Protein AF-A0A931YAT8-F1 (afdb_monomer)

Foldseek 3Di:
DPDALVQWDADDPPDDAIDGPDVVVVVVVCVLVVCVVVLVVDDDPDCVSVVVVVVSVVVVVVVRVVSVVPHDDDPVRVVVVVVVVVVVVVVVLVVLVVVQVVLCVVCVVVVHN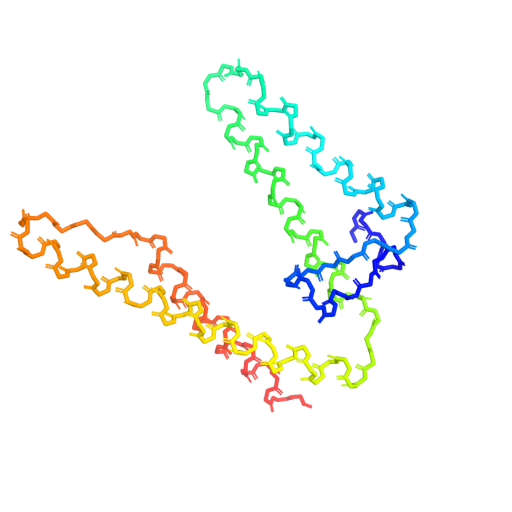DGDVVSVCVNVVVVVVVVVVCVVVVVD

pLDDT: mean 88.7, std 6.11, range [61.84, 96.69]

Solvent-accessible surface area (backbone atoms only — not comparable to full-atom values): 8039 Å² total; per-residue (Å²): 104,94,60,61,33,85,26,43,40,83,42,89,82,86,56,90,64,70,38,61,74,44,70,68,28,49,49,50,51,47,62,60,49,47,58,54,60,50,52,72,72,52,88,51,77,80,65,51,48,59,54,50,51,50,53,51,52,49,54,49,51,54,36,51,50,50,26,60,74,64,40,88,73,53,76,69,54,51,54,52,47,54,54,52,53,51,53,52,49,51,50,52,52,50,51,51,52,51,50,50,52,48,35,53,55,52,11,66,78,69,76,48,85,65,70,68,64,66,59,52,52,51,55,54,47,51,51,48,53,51,52,54,50,52,58,65,56,72,82,107

Structure (mmCIF, N/CA/C/O backbone):
data_AF-A0A931YAT8-F1
#
_entry.id   AF-A0A931YAT8-F1
#
loop_
_at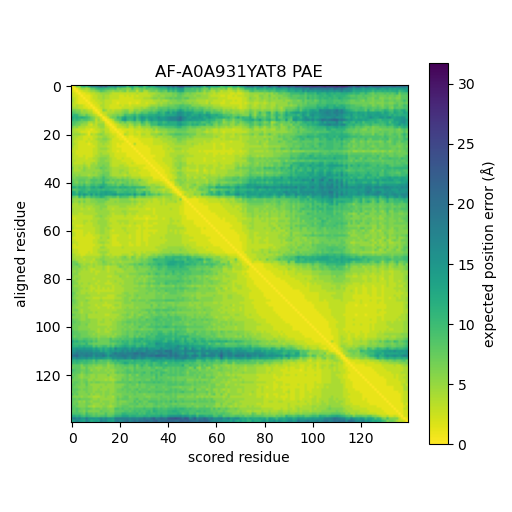om_site.group_PDB
_atom_site.id
_atom_site.type_symbol
_atom_site.label_atom_id
_atom_site.label_alt_id
_atom_site.label_comp_id
_atom_site.label_asym_id
_atom_site.label_entity_id
_atom_site.label_seq_id
_atom_site.pdbx_PDB_ins_code
_atom_site.Cartn_x
_atom_site.Cartn_y
_atom_site.Cartn_z
_atom_site.occupancy
_atom_site.B_iso_or_equiv
_atom_site.auth_seq_id
_atom_site.auth_comp_id
_atom_site.auth_asym_id
_atom_site.auth_atom_id
_atom_site.pdbx_PDB_model_num
ATOM 1 N N . MET A 1 1 ? -1.966 -3.403 -18.188 1.00 61.84 1 MET A N 1
ATOM 2 C CA . MET A 1 1 ? -3.167 -2.586 -17.989 1.00 61.84 1 MET A CA 1
ATOM 3 C C . MET A 1 1 ? -2.825 -1.153 -18.431 1.00 61.84 1 MET A C 1
ATOM 5 O O . MET A 1 1 ? -1.865 -1.038 -19.187 1.00 61.84 1 MET A O 1
ATOM 9 N N . ILE A 1 2 ? -3.639 -0.131 -18.141 1.00 80.62 2 ILE A N 1
ATOM 10 C CA . ILE A 1 2 ? -3.631 1.230 -18.728 1.00 80.62 2 ILE A CA 1
ATOM 11 C C . ILE A 1 2 ? -2.235 1.873 -18.703 1.00 80.62 2 ILE A C 1
ATOM 13 O O . ILE A 1 2 ? -1.829 2.488 -19.691 1.00 80.62 2 ILE A O 1
ATOM 17 N N . GLY A 1 3 ? -1.485 1.724 -17.608 1.00 81.75 3 GLY A N 1
ATOM 18 C CA . GLY A 1 3 ? -0.100 2.183 -17.541 1.00 81.75 3 GLY A CA 1
ATOM 19 C C . GLY A 1 3 ? 0.899 1.193 -18.142 1.00 81.75 3 GLY A C 1
ATOM 20 O O . GLY A 1 3 ? 0.826 -0.019 -17.927 1.00 81.75 3 GLY A O 1
ATOM 21 N N . ASN A 1 4 ? 1.893 1.710 -18.867 1.00 88.50 4 ASN A N 1
ATOM 22 C CA . ASN A 1 4 ? 3.031 0.906 -19.305 1.00 88.50 4 ASN A CA 1
ATOM 23 C C . ASN A 1 4 ? 4.090 0.838 -18.183 1.00 88.50 4 ASN A C 1
ATOM 25 O O . ASN A 1 4 ? 4.543 1.893 -17.733 1.00 88.50 4 ASN A O 1
ATOM 29 N N . PRO A 1 5 ? 4.561 -0.359 -17.776 1.00 89.62 5 PRO A N 1
ATOM 30 C CA . PRO A 1 5 ? 5.608 -0.507 -16.762 1.00 89.62 5 PRO A CA 1
ATOM 31 C C . PRO A 1 5 ? 6.898 0.253 -17.066 1.00 89.62 5 PRO A C 1
ATOM 33 O O . PRO A 1 5 ? 7.592 0.671 -16.147 1.00 89.62 5 PRO A O 1
ATOM 36 N N . VAL A 1 6 ? 7.209 0.473 -18.347 1.00 89.88 6 VAL A N 1
ATOM 37 C CA . VAL A 1 6 ? 8.405 1.214 -18.776 1.00 89.88 6 VAL A CA 1
ATOM 38 C C . VAL A 1 6 ? 8.342 2.688 -18.375 1.00 89.88 6 VAL A C 1
ATOM 40 O O . VAL A 1 6 ? 9.386 3.322 -18.283 1.00 89.88 6 VAL A O 1
ATOM 43 N N . TRP A 1 7 ? 7.154 3.239 -18.107 1.00 91.38 7 TRP A N 1
ATOM 44 C CA . TRP A 1 7 ? 6.995 4.634 -17.683 1.00 91.38 7 TRP A CA 1
ATOM 45 C C . TRP A 1 7 ? 7.357 4.883 -16.218 1.00 91.38 7 TRP A C 1
ATOM 47 O O . TRP A 1 7 ? 7.340 6.031 -15.762 1.00 91.38 7 TRP A O 1
ATOM 57 N N . PHE A 1 8 ? 7.668 3.822 -15.477 1.00 91.81 8 PHE A N 1
ATOM 58 C CA . PHE A 1 8 ? 7.873 3.873 -14.043 1.00 91.81 8 PHE A CA 1
ATOM 59 C C . PHE A 1 8 ? 9.164 3.169 -13.643 1.00 91.81 8 PHE A C 1
ATOM 61 O O . PHE A 1 8 ? 9.630 2.236 -14.295 1.00 91.81 8 PHE A O 1
ATOM 68 N N . SER A 1 9 ? 9.742 3.633 -12.543 1.00 87.38 9 SER A N 1
ATOM 69 C CA . SER A 1 9 ? 10.858 2.995 -11.862 1.00 87.38 9 SER A CA 1
ATOM 70 C C . SER A 1 9 ? 10.532 2.774 -10.382 1.00 87.38 9 SER A C 1
ATOM 72 O O . SER A 1 9 ? 9.715 3.512 -9.810 1.00 87.38 9 SER A O 1
ATOM 74 N N . PRO A 1 10 ? 11.162 1.780 -9.730 1.00 83.44 10 PRO A N 1
ATOM 75 C CA . PRO A 1 10 ? 10.986 1.561 -8.303 1.00 83.44 10 PRO A CA 1
ATOM 76 C C . PRO A 1 10 ? 11.461 2.776 -7.505 1.00 83.44 10 PRO A C 1
ATOM 78 O O . PRO A 1 10 ? 12.490 3.391 -7.807 1.00 83.44 10 PRO A O 1
ATOM 81 N N . ARG A 1 11 ? 10.720 3.133 -6.457 1.00 82.44 11 ARG A N 1
ATOM 82 C CA . ARG A 1 11 ? 11.094 4.226 -5.561 1.00 82.44 11 ARG A CA 1
ATOM 83 C C . ARG A 1 11 ? 12.084 3.716 -4.509 1.00 82.44 11 ARG A C 1
ATOM 85 O O . ARG A 1 11 ? 11.735 2.892 -3.679 1.00 82.44 11 ARG A O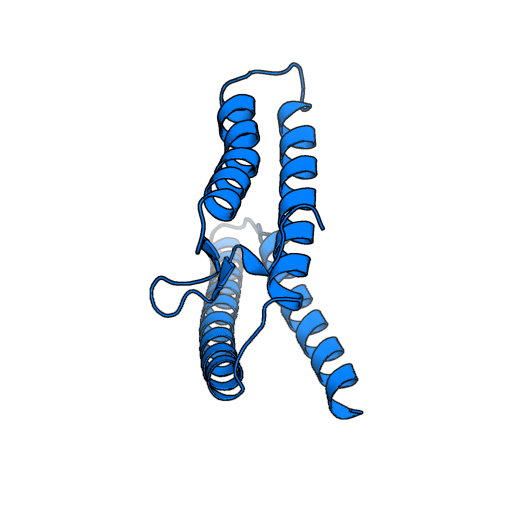 1
ATOM 92 N N . LYS A 1 12 ? 13.328 4.214 -4.535 1.00 70.50 12 LYS A N 1
ATOM 93 C CA . LYS A 1 12 ? 14.410 3.683 -3.677 1.00 70.50 12 LYS A CA 1
ATOM 94 C C . LYS A 1 12 ? 14.401 4.199 -2.233 1.00 70.50 12 LYS A C 1
ATOM 96 O O . LYS A 1 12 ? 14.740 3.446 -1.330 1.00 70.50 12 LYS A O 1
ATOM 101 N N . TYR A 1 13 ? 14.046 5.469 -2.008 1.00 70.81 13 TYR A N 1
ATOM 102 C CA . TYR A 1 13 ? 14.257 6.118 -0.698 1.00 70.81 13 TYR A CA 1
ATOM 103 C C . TYR A 1 13 ? 13.074 6.936 -0.166 1.00 70.81 13 TYR A C 1
ATOM 105 O O . TYR A 1 13 ? 13.052 7.272 1.011 1.00 70.81 13 TYR A O 1
ATOM 113 N N . SER A 1 14 ? 12.084 7.271 -0.995 1.00 73.19 14 SER A N 1
ATOM 114 C CA . SER A 1 14 ? 10.980 8.170 -0.615 1.00 73.19 14 SER A CA 1
ATOM 115 C C . SER A 1 14 ? 9.682 7.435 -0.257 1.00 73.19 14 SER A C 1
ATOM 117 O O . SER A 1 14 ? 8.589 7.962 -0.479 1.00 73.19 14 SER A O 1
ATOM 119 N N . GLY A 1 15 ? 9.804 6.217 0.280 1.00 70.38 15 GLY A N 1
ATOM 120 C CA . GLY A 1 15 ? 8.682 5.388 0.725 1.00 70.38 15 GLY A CA 1
ATOM 121 C C . GLY A 1 15 ? 8.140 4.438 -0.345 1.00 70.38 15 GLY A C 1
ATOM 122 O O . GLY A 1 15 ? 8.852 4.066 -1.275 1.00 70.38 15 GLY A O 1
ATOM 123 N N . TRP A 1 16 ? 6.879 4.037 -0.179 1.00 70.19 16 TRP A N 1
ATOM 124 C CA . TRP A 1 16 ? 6.220 3.020 -0.999 1.00 70.19 16 TRP A CA 1
ATOM 125 C C . TRP A 1 16 ? 5.864 3.540 -2.396 1.00 70.19 16 TRP A C 1
ATOM 127 O O . TRP A 1 16 ? 5.474 4.697 -2.574 1.00 70.19 16 TRP A O 1
ATOM 137 N N . GLY A 1 17 ? 5.951 2.649 -3.382 1.00 80.31 17 GLY A N 1
ATOM 138 C CA . GLY A 1 17 ? 5.402 2.844 -4.718 1.00 80.31 17 GLY A CA 1
ATOM 139 C C . GLY A 1 17 ? 6.432 3.068 -5.819 1.00 80.31 17 GLY A C 1
ATOM 140 O O . GLY A 1 17 ? 7.559 2.576 -5.775 1.00 80.31 17 GLY A O 1
ATOM 141 N N . MET A 1 18 ? 6.007 3.777 -6.861 1.00 86.25 18 MET A N 1
ATOM 142 C CA . MET A 1 18 ? 6.764 3.948 -8.097 1.00 86.25 18 MET A CA 1
ATOM 143 C C . MET A 1 18 ? 6.959 5.422 -8.439 1.00 86.25 18 MET A C 1
ATOM 145 O O . MET A 1 18 ? 6.170 6.284 -8.050 1.00 86.25 18 MET A O 1
ATOM 149 N N . THR A 1 19 ? 8.034 5.715 -9.160 1.00 88.12 19 THR A N 1
ATOM 150 C CA . THR A 1 19 ? 8.360 7.062 -9.630 1.00 88.12 19 THR A CA 1
ATOM 151 C C . THR A 1 19 ? 8.259 7.091 -11.152 1.00 88.12 19 THR A C 1
ATOM 153 O O . THR A 1 19 ? 8.854 6.232 -11.802 1.00 88.12 19 THR A O 1
ATOM 156 N N . PRO A 1 20 ? 7.528 8.044 -11.754 1.00 91.25 20 PRO A N 1
ATOM 157 C CA . PRO A 1 20 ? 7.552 8.220 -13.199 1.00 91.25 20 PRO A CA 1
ATOM 158 C C . PRO A 1 20 ? 8.960 8.554 -13.681 1.00 91.25 20 PRO A C 1
ATOM 160 O O . PRO A 1 20 ? 9.612 9.443 -13.134 1.00 91.25 20 PRO A O 1
ATOM 163 N N . ASN A 1 21 ? 9.413 7.879 -14.730 1.00 90.62 21 ASN A N 1
ATOM 164 C CA . ASN A 1 21 ? 10.710 8.149 -15.354 1.00 90.62 21 ASN A CA 1
ATOM 165 C C . ASN A 1 21 ? 10.594 8.992 -16.640 1.00 90.62 21 ASN A C 1
ATOM 167 O O . ASN A 1 21 ? 11.604 9.445 -17.171 1.00 90.62 21 ASN A O 1
ATOM 171 N N . CYS A 1 22 ? 9.375 9.215 -17.135 1.00 93.25 22 CYS A N 1
ATOM 172 C CA . CYS A 1 22 ? 9.085 9.930 -18.375 1.00 93.25 22 CYS A CA 1
ATOM 173 C C . CYS A 1 22 ? 7.795 10.758 -18.256 1.00 93.25 22 CYS A C 1
ATOM 175 O O . CYS A 1 22 ? 7.018 10.610 -17.309 1.00 93.25 22 CYS A O 1
ATOM 177 N N . TRP A 1 23 ? 7.546 11.633 -19.235 1.00 93.75 23 TRP A N 1
ATOM 178 C CA . TRP A 1 23 ? 6.355 12.489 -19.257 1.00 93.75 23 TRP A CA 1
ATOM 179 C C . TRP A 1 23 ? 5.053 11.684 -19.365 1.00 93.75 23 TRP A C 1
ATOM 181 O O . TRP A 1 23 ? 4.050 12.086 -18.782 1.00 93.75 23 TRP A O 1
ATOM 191 N N . GLN A 1 24 ? 5.066 10.525 -20.037 1.00 93.56 24 GLN A N 1
ATOM 192 C CA . GLN A 1 24 ? 3.900 9.641 -20.127 1.00 93.56 24 GLN A CA 1
ATOM 193 C C . GLN A 1 24 ? 3.495 9.104 -18.751 1.00 93.56 24 GLN A C 1
ATOM 195 O O . GLN A 1 24 ? 2.309 9.055 -18.436 1.00 93.56 24 GLN A O 1
ATOM 200 N N . GLY A 1 25 ? 4.468 8.763 -17.900 1.00 91.25 25 GLY A N 1
ATOM 201 C CA . GLY A 1 25 ? 4.199 8.342 -16.525 1.00 91.25 25 GLY A CA 1
ATOM 202 C C . GLY A 1 25 ? 3.599 9.468 -15.679 1.00 91.25 25 GLY A C 1
ATOM 203 O O . GLY A 1 25 ? 2.679 9.233 -14.900 1.00 91.25 25 GLY A O 1
ATOM 204 N N . TRP A 1 26 ? 4.053 10.710 -15.874 1.00 92.31 26 TRP A N 1
ATOM 205 C CA . TRP A 1 26 ? 3.455 11.878 -15.218 1.00 92.31 26 TRP A CA 1
ATOM 206 C C . TRP A 1 26 ? 2.038 12.170 -15.711 1.00 92.31 26 TRP A C 1
ATOM 208 O O . TRP A 1 26 ? 1.162 12.448 -14.894 1.00 92.31 26 TRP A O 1
ATOM 218 N N . LEU A 1 27 ? 1.783 12.050 -17.016 1.00 93.69 27 LEU A N 1
ATOM 219 C CA . LEU A 1 27 ? 0.429 12.156 -17.559 1.00 93.69 27 LEU A CA 1
ATOM 220 C C . LEU A 1 27 ? -0.490 11.058 -17.043 1.00 93.69 27 LEU A C 1
ATOM 222 O O . LEU A 1 27 ? -1.646 11.339 -16.753 1.00 93.69 27 LEU A O 1
ATOM 226 N N . TYR A 1 28 ? 0.009 9.833 -16.891 1.00 92.50 28 TYR A N 1
ATOM 227 C CA . TYR A 1 28 ? -0.748 8.746 -16.280 1.00 92.50 28 TYR A CA 1
ATOM 228 C C . TYR A 1 28 ? -1.134 9.078 -14.831 1.00 92.50 28 TYR A C 1
ATOM 230 O O . TYR A 1 28 ? -2.303 8.958 -14.468 1.00 92.50 28 TYR A O 1
ATOM 238 N N . ILE A 1 29 ? -0.191 9.572 -14.016 1.00 90.25 29 ILE A N 1
ATOM 239 C CA . ILE A 1 29 ? -0.498 10.016 -12.646 1.00 90.25 29 ILE A CA 1
ATOM 240 C C . ILE A 1 29 ? -1.538 11.136 -12.658 1.00 90.25 29 ILE A C 1
ATOM 242 O O . ILE A 1 29 ? -2.500 11.078 -11.893 1.00 90.25 29 ILE A O 1
ATOM 246 N N . ALA A 1 30 ? -1.374 12.133 -13.531 1.00 91.50 30 ALA A N 1
ATOM 247 C CA . ALA A 1 30 ? -2.345 13.209 -13.672 1.00 91.50 30 ALA A CA 1
ATOM 248 C C . ALA A 1 30 ? -3.724 12.651 -14.048 1.00 91.50 30 ALA A C 1
ATOM 250 O O . ALA A 1 30 ? -4.705 12.984 -13.397 1.00 91.50 30 ALA A O 1
ATOM 251 N N . PHE A 1 31 ? -3.802 11.740 -15.017 1.00 90.81 31 PHE A N 1
ATOM 252 C CA . PHE A 1 31 ? -5.047 11.111 -15.455 1.00 90.81 31 PHE A CA 1
ATOM 253 C C . PHE A 1 31 ? -5.762 10.343 -14.336 1.00 90.81 31 PHE A C 1
ATOM 255 O O . PHE A 1 31 ? -6.986 10.352 -14.281 1.00 90.81 31 PHE A O 1
ATOM 262 N N . ILE A 1 32 ? -5.030 9.718 -13.416 1.00 89.25 32 ILE A N 1
ATOM 263 C CA . ILE A 1 32 ? -5.626 9.042 -12.254 1.00 89.25 32 ILE A CA 1
ATOM 264 C C . ILE A 1 32 ? -6.079 10.027 -11.186 1.00 89.25 32 ILE A C 1
ATOM 266 O O . ILE A 1 32 ? -7.160 9.865 -10.616 1.00 89.25 32 ILE A O 1
ATOM 270 N N . ALA A 1 33 ? -5.250 11.029 -10.895 1.00 88.88 33 ALA A N 1
ATOM 271 C CA . ALA A 1 33 ? -5.507 11.997 -9.839 1.00 88.88 33 ALA A CA 1
ATOM 272 C C . ALA A 1 33 ? -6.650 12.956 -10.199 1.00 88.88 33 ALA A C 1
ATOM 274 O O . ALA A 1 33 ? -7.390 13.400 -9.323 1.00 88.88 33 ALA A O 1
ATOM 275 N N . LEU A 1 34 ? -6.812 13.268 -11.484 1.00 89.56 34 LEU A N 1
ATOM 276 C CA . LEU A 1 34 ? -7.723 14.300 -11.964 1.00 89.56 34 LEU A CA 1
ATOM 277 C C . LEU A 1 34 ? -9.201 13.938 -11.711 1.00 89.56 34 LEU A C 1
ATOM 279 O O . LEU A 1 34 ? -9.895 14.770 -11.129 1.00 89.56 34 LEU A O 1
ATOM 283 N N . PRO A 1 35 ? -9.698 12.717 -11.991 1.00 86.69 35 PRO A N 1
ATOM 284 C CA . PRO A 1 35 ? -11.047 12.311 -11.597 1.00 86.69 35 PRO A CA 1
ATOM 285 C C . PRO A 1 35 ? -11.271 12.344 -10.087 1.00 86.69 35 PRO A C 1
ATOM 287 O O . PRO A 1 35 ? -12.351 12.724 -9.657 1.00 86.69 35 PRO A O 1
ATOM 290 N N . ILE A 1 36 ? -10.266 12.009 -9.273 1.00 86.31 36 ILE A N 1
ATOM 291 C CA . ILE A 1 36 ? -10.379 12.080 -7.807 1.00 86.31 36 ILE A CA 1
ATOM 292 C C . ILE A 1 36 ? -10.533 13.540 -7.364 1.00 86.31 36 ILE A C 1
ATOM 294 O O . ILE A 1 36 ? -11.432 13.863 -6.588 1.00 86.31 36 ILE A O 1
ATOM 298 N N . ALA A 1 37 ? -9.695 14.432 -7.897 1.00 86.50 37 ALA A N 1
ATOM 299 C CA . ALA A 1 37 ? -9.743 15.858 -7.598 1.00 86.50 37 ALA A CA 1
ATOM 300 C C . ALA A 1 37 ? -11.051 16.506 -8.073 1.00 86.50 37 ALA A C 1
ATOM 302 O O . ALA A 1 37 ? -11.625 17.307 -7.345 1.00 86.50 37 ALA A O 1
ATOM 303 N N . ILE A 1 38 ? -11.542 16.140 -9.261 1.00 86.44 38 ILE A N 1
ATOM 304 C CA . ILE A 1 38 ? -12.805 16.639 -9.812 1.00 86.44 38 ILE A CA 1
ATOM 305 C C . ILE A 1 38 ? -13.986 16.097 -9.011 1.00 86.44 38 ILE A C 1
ATOM 307 O O . ILE A 1 38 ? -14.751 16.881 -8.460 1.00 86.44 38 ILE A O 1
ATOM 311 N N . LEU A 1 39 ? -14.137 14.774 -8.902 1.00 82.81 39 LEU A N 1
ATOM 312 C CA . LEU A 1 39 ? -15.285 14.154 -8.231 1.00 82.81 39 LEU A CA 1
ATOM 313 C C . LEU A 1 39 ? -15.367 14.538 -6.750 1.00 82.81 39 LEU A C 1
ATOM 315 O O . LEU A 1 39 ? -16.462 14.561 -6.200 1.00 82.81 39 LEU A O 1
ATOM 319 N N . GLY A 1 40 ? -14.240 14.883 -6.118 1.00 78.56 40 GLY A N 1
ATOM 320 C CA . GLY A 1 40 ? -14.213 15.416 -4.755 1.00 78.56 40 GLY A CA 1
ATOM 321 C C . GLY A 1 40 ? -14.858 16.795 -4.591 1.00 78.56 40 GLY A C 1
ATOM 322 O O . GLY A 1 40 ? -15.264 17.132 -3.485 1.00 78.56 40 GLY A O 1
ATOM 323 N N . GLN A 1 41 ? -14.978 17.582 -5.663 1.00 83.81 41 GLN A N 1
ATOM 324 C CA . GLN A 1 41 ? -15.577 18.923 -5.632 1.00 83.81 41 GLN A CA 1
ATOM 325 C C . GLN A 1 41 ? -17.058 18.928 -6.038 1.00 83.81 41 GLN A C 1
ATOM 327 O O . GLN A 1 41 ? -17.766 19.895 -5.764 1.00 83.81 41 GLN A O 1
ATOM 332 N N . PHE A 1 42 ? -17.545 17.867 -6.690 1.00 82.12 42 PHE A N 1
ATOM 333 C CA . PHE A 1 42 ? -18.933 17.778 -7.143 1.00 82.12 42 PHE A CA 1
ATOM 334 C C . PHE A 1 42 ? -19.817 17.060 -6.120 1.00 82.12 42 PHE A C 1
ATO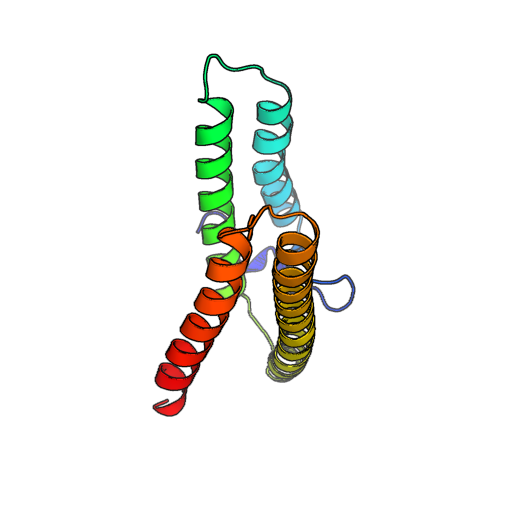M 336 O O . PHE A 1 42 ? -19.602 15.898 -5.776 1.00 82.12 42 PHE A O 1
ATOM 343 N N . THR A 1 43 ? -20.888 17.727 -5.694 1.00 79.50 43 THR A N 1
ATOM 344 C CA . THR A 1 43 ? -21.957 17.123 -4.895 1.00 79.50 43 THR A CA 1
ATOM 345 C C . THR A 1 43 ? -22.955 16.419 -5.812 1.00 79.50 43 THR A C 1
ATOM 347 O O . THR A 1 43 ? -23.962 16.977 -6.245 1.00 79.50 43 THR A O 1
ATOM 350 N N . LEU A 1 44 ? -22.655 15.166 -6.147 1.00 83.19 44 LEU A N 1
ATOM 351 C CA . LEU A 1 44 ? -23.589 14.313 -6.881 1.00 83.19 44 LEU A CA 1
ATOM 352 C C . LEU A 1 44 ? -24.774 13.910 -5.983 1.00 83.19 44 LEU A C 1
ATOM 354 O O . LEU A 1 44 ? -24.592 13.732 -4.778 1.00 83.19 44 LEU A O 1
ATOM 358 N N . PRO A 1 45 ? -25.987 13.747 -6.540 1.00 86.69 45 PRO A N 1
ATOM 359 C CA . PRO A 1 45 ? -27.150 13.328 -5.766 1.00 86.69 45 PRO A CA 1
ATOM 360 C C . PRO A 1 45 ? -26.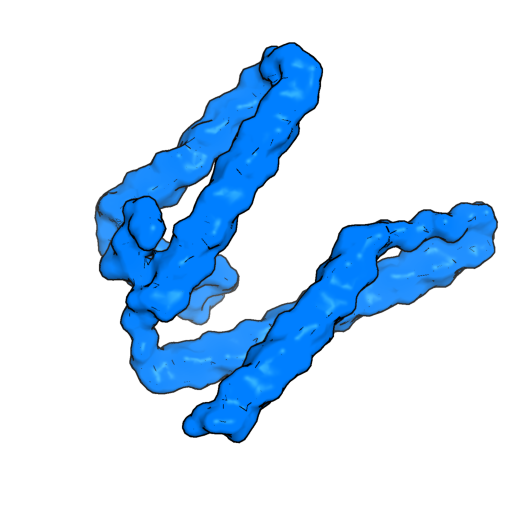966 11.913 -5.195 1.00 86.69 45 PRO A C 1
ATOM 362 O O . PRO A 1 45 ? -26.520 11.001 -5.889 1.00 86.69 45 PRO A O 1
ATOM 365 N N . GLY A 1 46 ? -27.351 11.716 -3.932 1.00 85.56 46 GLY A N 1
ATOM 366 C CA . GLY A 1 46 ? -27.260 10.424 -3.243 1.00 85.56 46 GLY A CA 1
ATOM 367 C C . GLY A 1 46 ? -25.820 9.958 -2.991 1.00 85.56 46 GLY A C 1
ATOM 368 O O . GLY A 1 46 ? -24.922 10.763 -2.771 1.00 85.56 46 GLY A O 1
ATOM 369 N N . ASN A 1 47 ? -25.602 8.640 -3.038 1.00 88.06 47 ASN A N 1
ATOM 370 C CA . ASN A 1 47 ? -24.301 8.009 -2.759 1.00 88.06 47 ASN A CA 1
ATOM 371 C C . ASN A 1 47 ? -23.466 7.750 -4.029 1.00 88.06 47 ASN A C 1
ATOM 373 O O . ASN A 1 47 ? -22.505 6.978 -4.007 1.00 88.06 47 ASN A O 1
ATOM 377 N N . TRP A 1 48 ? -23.832 8.367 -5.159 1.00 88.44 48 TRP A N 1
ATOM 378 C CA . TRP A 1 48 ? -23.167 8.138 -6.445 1.00 88.44 48 TRP A CA 1
ATOM 379 C C . TRP A 1 48 ? -21.701 8.573 -6.448 1.00 88.44 48 TRP A C 1
ATOM 381 O O . TRP A 1 48 ? -20.874 7.888 -7.045 1.00 88.44 48 TRP A O 1
ATOM 391 N N . SER A 1 49 ? -21.358 9.657 -5.746 1.00 85.50 49 SER A N 1
ATOM 392 C CA . SER A 1 49 ? -19.964 10.088 -5.576 1.00 85.50 49 SER A CA 1
ATOM 393 C C . SER A 1 49 ? -19.120 8.994 -4.919 1.00 85.50 49 SER A C 1
ATOM 395 O O . SER A 1 49 ? -18.055 8.649 -5.427 1.00 85.50 49 SER A O 1
ATOM 397 N N . THR A 1 50 ? -19.634 8.377 -3.853 1.00 86.69 50 THR A N 1
ATOM 398 C CA . THR A 1 50 ? -18.975 7.275 -3.148 1.00 86.69 50 THR A CA 1
ATOM 399 C C . THR A 1 50 ? -18.783 6.061 -4.051 1.00 86.69 50 THR A C 1
ATOM 401 O O . THR A 1 50 ? -17.678 5.525 -4.118 1.00 86.69 50 THR A O 1
ATOM 404 N N . TYR A 1 51 ? -19.819 5.638 -4.782 1.00 90.25 51 TYR A N 1
ATOM 405 C CA . TYR A 1 51 ? -19.716 4.479 -5.674 1.00 90.25 51 TYR A CA 1
ATOM 406 C C . TYR A 1 51 ? -18.732 4.711 -6.825 1.00 90.25 51 TYR A C 1
ATOM 408 O O . TYR A 1 51 ? -17.927 3.829 -7.123 1.00 90.25 51 TYR A O 1
ATOM 416 N N . LEU A 1 52 ? -18.739 5.902 -7.432 1.00 90.12 52 LEU A N 1
ATOM 417 C CA . LEU A 1 52 ? -17.806 6.254 -8.505 1.00 90.12 52 LEU A CA 1
ATOM 418 C C . LEU A 1 52 ? -16.362 6.330 -8.004 1.00 90.12 52 LEU A C 1
ATOM 420 O O . LEU A 1 52 ? -15.469 5.782 -8.647 1.00 90.12 52 LEU A O 1
ATOM 424 N N . MET A 1 53 ? -16.124 6.945 -6.841 1.00 88.19 53 MET A N 1
ATOM 425 C CA . MET A 1 53 ? -14.789 6.992 -6.239 1.00 88.19 53 MET A CA 1
ATOM 426 C C . MET A 1 53 ? -14.277 5.601 -5.883 1.00 88.19 53 MET A C 1
ATOM 428 O O . MET A 1 53 ? -13.111 5.297 -6.133 1.00 88.19 53 MET A O 1
ATOM 432 N N . PHE A 1 54 ? -15.137 4.745 -5.330 1.00 88.75 54 PHE A N 1
ATOM 433 C CA . PHE A 1 54 ? -14.771 3.377 -4.992 1.00 88.75 54 PHE A CA 1
ATOM 434 C C . PHE A 1 54 ? -14.423 2.564 -6.244 1.00 88.75 54 PHE A C 1
ATOM 436 O O . PHE A 1 54 ? -13.377 1.913 -6.286 1.00 88.75 54 PHE A O 1
ATOM 443 N N . ALA A 1 55 ? -15.246 2.649 -7.293 1.00 91.44 55 ALA A N 1
ATOM 444 C CA . ALA A 1 55 ? -14.991 1.967 -8.558 1.00 91.44 55 ALA A CA 1
ATOM 445 C C . ALA A 1 55 ? -13.693 2.462 -9.219 1.00 91.44 55 ALA A C 1
ATOM 447 O O . ALA A 1 55 ? -12.855 1.653 -9.615 1.00 91.44 55 ALA A O 1
ATOM 448 N N . TRP A 1 56 ? -13.483 3.781 -9.272 1.00 91.38 56 TRP A N 1
ATOM 449 C CA . TRP A 1 56 ? -12.282 4.382 -9.857 1.00 91.38 56 TRP A CA 1
ATOM 450 C C . TRP A 1 56 ? -11.009 4.014 -9.090 1.00 91.38 56 TRP A C 1
ATOM 452 O O . TRP A 1 56 ? -10.019 3.593 -9.687 1.00 91.38 56 TRP A O 1
ATOM 462 N N . SER A 1 57 ? -11.053 4.100 -7.759 1.00 89.75 57 SER A N 1
ATOM 463 C CA . SER A 1 57 ? -9.930 3.707 -6.900 1.00 89.75 57 SER A CA 1
ATOM 464 C C . SER A 1 57 ? -9.608 2.223 -7.059 1.00 89.75 57 SER A C 1
ATOM 466 O O . SER A 1 57 ? -8.440 1.855 -7.112 1.00 89.75 57 SER A O 1
ATOM 468 N N . SER A 1 58 ? -10.629 1.372 -7.198 1.00 91.12 58 SER A N 1
ATOM 469 C CA . SER A 1 58 ? -10.436 -0.064 -7.430 1.00 91.12 58 SER A CA 1
ATOM 470 C C . SER A 1 58 ? -9.728 -0.332 -8.759 1.00 91.12 58 SER A C 1
ATOM 472 O O . SER A 1 58 ? -8.771 -1.101 -8.789 1.00 91.12 58 SER A O 1
ATOM 474 N N . ILE A 1 59 ? -10.140 0.340 -9.843 1.00 91.62 59 ILE A N 1
ATOM 475 C CA . ILE A 1 59 ? -9.465 0.246 -11.151 1.00 91.62 59 ILE A CA 1
ATOM 476 C C . ILE A 1 59 ? -7.998 0.654 -11.015 1.00 91.62 59 ILE A C 1
ATOM 478 O O . ILE A 1 59 ? -7.118 -0.074 -11.472 1.00 91.62 59 ILE A O 1
ATOM 482 N N . PHE A 1 60 ? -7.731 1.775 -10.341 1.00 90.00 60 PHE A N 1
ATOM 483 C CA . PHE A 1 60 ? -6.370 2.248 -10.115 1.00 90.00 60 PHE A CA 1
ATOM 484 C C . PHE A 1 60 ? -5.524 1.245 -9.324 1.00 90.00 60 PHE A C 1
ATOM 486 O O . PHE A 1 60 ? -4.390 0.984 -9.710 1.00 90.00 60 PHE A O 1
ATOM 493 N N . VAL A 1 61 ? -6.059 0.655 -8.252 1.00 90.31 61 VAL A N 1
ATOM 494 C CA . VAL A 1 61 ? -5.334 -0.343 -7.450 1.00 90.31 61 VAL A CA 1
ATOM 495 C C . VAL A 1 61 ? -4.960 -1.560 -8.294 1.00 90.31 61 VAL A C 1
ATOM 497 O O . VAL A 1 61 ? -3.819 -2.013 -8.229 1.00 90.31 61 VAL A O 1
ATOM 500 N N . ILE A 1 62 ? -5.879 -2.073 -9.118 1.00 92.88 62 ILE A N 1
ATOM 501 C CA . ILE A 1 62 ? -5.590 -3.230 -9.976 1.00 92.88 62 ILE A CA 1
ATOM 502 C C . ILE A 1 62 ? -4.530 -2.857 -11.030 1.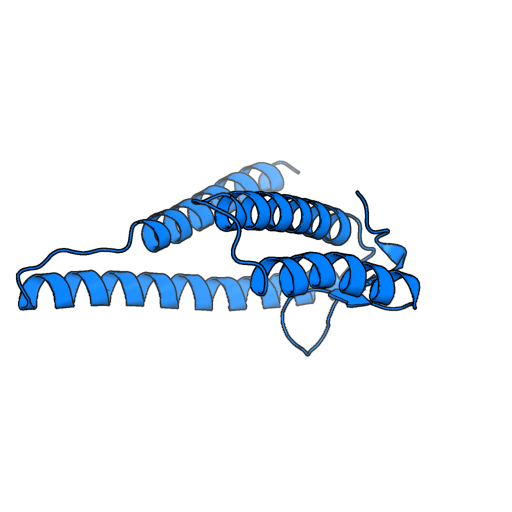00 92.88 62 ILE A C 1
ATOM 504 O O . ILE A 1 62 ? -3.580 -3.614 -11.226 1.00 92.88 62 ILE A O 1
ATOM 508 N N . ASP A 1 63 ? -4.636 -1.678 -11.655 1.00 91.75 63 ASP A N 1
ATOM 509 C CA . ASP A 1 63 ? -3.648 -1.194 -12.632 1.00 91.75 63 ASP A CA 1
ATOM 510 C C . ASP A 1 63 ? -2.264 -1.017 -12.001 1.00 91.75 63 ASP A C 1
ATOM 512 O O . ASP A 1 63 ? -1.255 -1.464 -12.544 1.00 91.75 63 ASP A O 1
ATOM 516 N N . PHE A 1 64 ? -2.225 -0.426 -10.807 1.00 89.69 64 PHE A N 1
ATOM 517 C CA . PHE A 1 64 ? -1.015 -0.235 -10.022 1.00 89.69 64 PHE A CA 1
ATOM 518 C C . PHE A 1 64 ? -0.330 -1.572 -9.722 1.00 89.69 64 PHE A C 1
ATOM 520 O O . PHE A 1 64 ? 0.876 -1.696 -9.937 1.00 89.69 64 PHE A O 1
ATOM 527 N N . ILE A 1 65 ? -1.088 -2.586 -9.287 1.00 90.19 65 ILE A N 1
ATOM 528 C CA . ILE A 1 65 ? -0.567 -3.939 -9.040 1.00 90.19 65 ILE A CA 1
ATOM 529 C C . ILE A 1 65 ? -0.002 -4.549 -10.332 1.00 90.19 65 ILE A C 1
ATOM 531 O O . ILE A 1 65 ? 1.100 -5.101 -10.313 1.00 90.19 65 ILE A O 1
ATOM 535 N N . ASP A 1 66 ? -0.701 -4.422 -11.464 1.00 91.94 66 ASP A N 1
ATOM 536 C CA . ASP A 1 66 ? -0.237 -4.952 -12.753 1.00 91.94 66 ASP A CA 1
ATOM 537 C C . ASP A 1 66 ? 1.061 -4.289 -13.221 1.00 91.94 66 ASP A C 1
ATOM 539 O O . ASP A 1 66 ? 2.015 -4.988 -13.572 1.00 91.94 66 ASP A O 1
ATOM 543 N N . ILE A 1 67 ? 1.133 -2.957 -13.162 1.00 91.12 67 ILE A N 1
ATOM 544 C CA . ILE A 1 67 ? 2.341 -2.190 -13.486 1.00 91.12 67 ILE A CA 1
ATOM 545 C C . ILE A 1 67 ? 3.505 -2.651 -12.616 1.00 91.12 67 ILE A C 1
ATOM 547 O O . ILE A 1 67 ? 4.583 -2.961 -13.128 1.00 91.12 67 ILE A O 1
ATOM 551 N N . PHE A 1 68 ? 3.282 -2.717 -11.303 1.00 87.06 68 PHE A N 1
ATOM 552 C CA . PHE A 1 68 ? 4.316 -3.067 -10.344 1.00 87.06 68 PHE A CA 1
ATOM 553 C C . PHE A 1 68 ? 4.824 -4.493 -10.581 1.00 87.06 68 PHE A C 1
ATOM 555 O O . PHE A 1 68 ? 6.035 -4.715 -10.612 1.00 87.06 68 PHE A O 1
ATOM 562 N N . SER A 1 69 ? 3.924 -5.445 -10.843 1.00 86.50 69 SER A N 1
ATOM 563 C CA . SER A 1 69 ? 4.269 -6.850 -11.106 1.00 86.50 69 SER A CA 1
ATOM 564 C C . SER A 1 69 ? 5.097 -7.063 -12.380 1.00 86.50 69 SER A C 1
ATOM 566 O O . SER A 1 69 ? 5.873 -8.012 -12.457 1.00 86.50 69 SER A O 1
ATOM 568 N N . LYS A 1 70 ? 4.960 -6.176 -13.373 1.00 90.38 70 LYS A N 1
ATOM 569 C CA . LYS A 1 70 ? 5.631 -6.266 -14.683 1.00 90.38 70 LYS A CA 1
ATOM 570 C C . LYS A 1 70 ? 6.855 -5.363 -14.809 1.00 90.38 70 LYS A C 1
ATOM 572 O O . LYS A 1 70 ? 7.507 -5.345 -15.855 1.00 90.38 70 LYS A O 1
ATOM 577 N N . MET A 1 71 ? 7.161 -4.584 -13.777 1.00 88.81 71 MET A N 1
ATOM 578 C CA . MET A 1 71 ? 8.310 -3.691 -13.773 1.00 88.81 71 MET A CA 1
ATOM 579 C C . MET A 1 71 ? 9.608 -4.499 -13.719 1.00 88.81 71 MET A C 1
ATOM 581 O O . MET A 1 71 ? 9.734 -5.427 -12.921 1.00 88.81 71 MET A O 1
ATOM 585 N N . LYS A 1 72 ? 10.586 -4.138 -14.558 1.00 85.50 72 LYS A N 1
ATOM 586 C CA . LYS A 1 72 ? 11.911 -4.767 -14.526 1.00 85.50 72 LYS A CA 1
ATOM 587 C C . LYS A 1 72 ? 12.635 -4.385 -13.239 1.00 85.50 72 LYS A C 1
ATOM 589 O O . LYS A 1 72 ? 12.657 -3.211 -12.873 1.00 85.50 72 LYS A O 1
ATOM 594 N N . ARG A 1 73 ? 13.232 -5.377 -12.582 1.00 83.12 73 ARG A N 1
ATOM 595 C CA . ARG A 1 73 ? 14.009 -5.213 -11.351 1.00 83.12 73 ARG A CA 1
ATOM 596 C C . ARG A 1 73 ? 15.243 -6.093 -11.430 1.00 83.12 73 ARG A C 1
ATOM 598 O O . ARG A 1 73 ? 15.161 -7.215 -11.928 1.00 83.12 73 ARG A 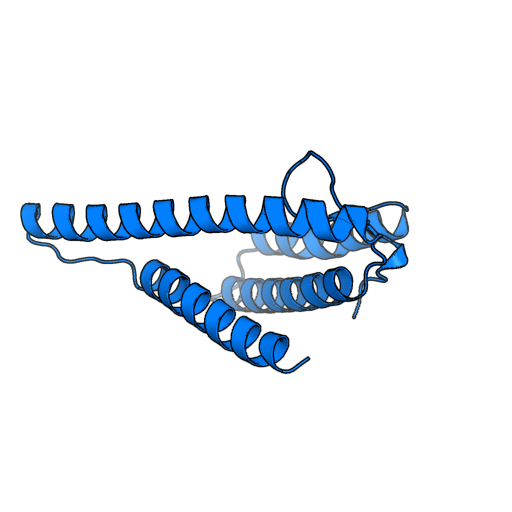O 1
ATOM 605 N N . ASP A 1 74 ? 16.350 -5.583 -10.916 1.00 86.94 74 ASP A N 1
ATOM 606 C CA . ASP A 1 74 ? 17.573 -6.362 -10.759 1.00 86.94 74 ASP A CA 1
ATOM 607 C C . ASP A 1 74 ? 17.482 -7.249 -9.509 1.00 86.94 74 ASP A C 1
ATOM 609 O O . ASP A 1 74 ? 16.761 -6.929 -8.562 1.00 86.94 74 ASP A O 1
ATOM 613 N N . GLU A 1 75 ? 18.263 -8.331 -9.454 1.00 86.50 75 GLU A N 1
ATOM 614 C CA . GLU A 1 75 ? 18.285 -9.257 -8.305 1.00 86.50 75 GLU A CA 1
ATOM 615 C C . GLU A 1 75 ? 18.572 -8.541 -6.978 1.00 86.50 75 GLU A C 1
ATOM 617 O O . GLU A 1 75 ? 17.950 -8.814 -5.949 1.00 86.50 75 GLU A O 1
ATOM 622 N N . ARG A 1 76 ? 19.483 -7.561 -7.012 1.00 86.00 76 ARG A N 1
ATOM 623 C CA . ARG A 1 76 ? 19.808 -6.727 -5.852 1.00 86.00 76 ARG A CA 1
ATOM 624 C C . ARG A 1 76 ? 18.622 -5.869 -5.415 1.00 86.00 76 ARG A C 1
ATOM 626 O O . ARG A 1 76 ? 18.392 -5.735 -4.214 1.00 86.00 76 ARG A O 1
ATOM 633 N N . ASP A 1 77 ? 17.899 -5.283 -6.363 1.00 84.75 77 ASP A N 1
ATOM 634 C CA . ASP A 1 77 ? 16.746 -4.433 -6.065 1.00 84.75 77 ASP A CA 1
ATOM 635 C C . ASP A 1 77 ? 15.602 -5.278 -5.478 1.00 84.75 77 ASP A C 1
ATOM 637 O O . ASP A 1 77 ? 15.017 -4.880 -4.474 1.00 84.75 77 ASP A O 1
ATOM 641 N N . ILE A 1 78 ? 15.380 -6.495 -5.995 1.00 86.19 78 ILE A N 1
ATOM 642 C CA . ILE A 1 78 ? 14.408 -7.458 -5.448 1.00 86.19 78 ILE A CA 1
ATOM 643 C C . ILE A 1 78 ? 14.734 -7.808 -3.989 1.00 86.19 78 ILE A C 1
ATOM 645 O O . ILE A 1 78 ? 13.843 -7.814 -3.140 1.00 86.19 78 ILE A O 1
ATOM 649 N N . ALA A 1 79 ? 16.004 -8.083 -3.674 1.00 88.81 79 ALA A N 1
ATOM 650 C CA . ALA A 1 79 ? 16.411 -8.446 -2.318 1.00 88.81 79 ALA A CA 1
ATOM 651 C C . ALA A 1 79 ? 16.223 -7.294 -1.312 1.00 88.81 79 ALA A C 1
ATOM 653 O O . ALA A 1 79 ? 15.710 -7.512 -0.210 1.00 88.81 79 ALA A O 1
ATOM 654 N N . HIS A 1 80 ? 16.612 -6.067 -1.683 1.00 88.12 80 HIS A N 1
ATOM 655 C CA . HIS A 1 80 ? 16.415 -4.887 -0.829 1.00 88.12 80 HIS A CA 1
ATOM 656 C C . HIS A 1 80 ? 14.936 -4.583 -0.621 1.00 88.12 80 HIS A C 1
ATOM 658 O O . HIS A 1 80 ? 14.521 -4.324 0.508 1.00 88.12 80 HIS A O 1
ATOM 664 N N . GLU A 1 81 ? 14.139 -4.662 -1.685 1.00 86.12 81 GLU A N 1
ATOM 665 C CA . GLU A 1 81 ? 12.697 -4.443 -1.625 1.00 86.12 81 GLU A CA 1
ATOM 666 C C . GLU A 1 81 ? 12.016 -5.493 -0.741 1.00 86.12 81 GLU A C 1
ATOM 668 O O . GLU A 1 81 ? 11.269 -5.132 0.159 1.00 86.12 81 GLU A O 1
ATOM 673 N N . ALA A 1 82 ? 12.351 -6.780 -0.881 1.00 88.00 82 ALA A N 1
ATOM 674 C CA . ALA A 1 82 ? 11.787 -7.835 -0.039 1.00 88.00 82 ALA A CA 1
ATOM 675 C C . ALA A 1 82 ? 12.077 -7.621 1.460 1.00 88.00 82 ALA A C 1
ATOM 677 O O . ALA A 1 82 ? 11.210 -7.859 2.305 1.00 88.00 82 ALA A O 1
ATOM 678 N N . LEU A 1 83 ? 13.280 -7.154 1.814 1.00 89.62 83 LEU A N 1
ATOM 679 C CA . LEU A 1 83 ? 13.626 -6.820 3.200 1.00 89.62 83 LEU A CA 1
ATOM 680 C C . LEU A 1 83 ? 12.888 -5.572 3.697 1.00 89.62 83 LEU A C 1
ATOM 682 O O . LEU A 1 83 ? 12.388 -5.573 4.826 1.00 89.62 83 LEU A O 1
ATOM 686 N N . ALA A 1 84 ? 12.814 -4.527 2.871 1.00 89.50 84 ALA A N 1
ATOM 687 C CA . ALA A 1 84 ? 12.117 -3.290 3.200 1.00 89.50 84 ALA A CA 1
ATOM 688 C C . ALA A 1 84 ? 10.613 -3.531 3.399 1.00 89.50 84 ALA A C 1
ATOM 690 O O . ALA A 1 84 ? 10.069 -3.157 4.438 1.00 89.50 84 ALA A O 1
ATOM 691 N N . GLU A 1 85 ? 9.973 -4.240 2.468 1.00 88.69 85 GLU A N 1
ATOM 692 C CA . GLU A 1 85 ? 8.560 -4.620 2.527 1.00 88.69 85 GLU A CA 1
ATOM 693 C C . GLU A 1 85 ? 8.273 -5.516 3.730 1.00 88.69 85 GLU A C 1
ATOM 695 O O . GLU A 1 85 ? 7.304 -5.298 4.455 1.00 88.69 85 GLU A O 1
ATOM 700 N N . ARG A 1 86 ? 9.156 -6.475 4.041 1.00 90.12 86 ARG A N 1
ATOM 701 C CA . ARG A 1 86 ? 9.023 -7.297 5.251 1.00 90.12 86 ARG A CA 1
ATOM 702 C C . ARG A 1 86 ? 9.008 -6.438 6.514 1.00 90.12 86 ARG A C 1
ATOM 704 O O . ARG A 1 86 ? 8.163 -6.649 7.380 1.00 90.12 86 ARG A O 1
ATOM 711 N N . ASN A 1 87 ? 9.945 -5.501 6.642 1.00 93.31 87 ASN A N 1
ATOM 712 C CA . ASN A 1 87 ? 10.042 -4.644 7.824 1.00 93.31 87 ASN A CA 1
ATOM 713 C C . ASN A 1 87 ? 8.839 -3.696 7.930 1.00 93.31 87 ASN A C 1
ATOM 715 O O . ASN A 1 87 ? 8.276 -3.539 9.014 1.00 93.31 87 ASN A O 1
ATOM 719 N N . ALA A 1 88 ? 8.411 -3.113 6.809 1.00 92.06 88 ALA A N 1
ATOM 720 C CA . ALA A 1 88 ? 7.242 -2.247 6.765 1.00 92.06 88 ALA A CA 1
ATOM 721 C C . ALA A 1 88 ? 5.955 -3.019 7.108 1.00 92.06 88 ALA A C 1
ATOM 723 O O . ALA A 1 88 ? 5.165 -2.557 7.930 1.00 92.06 88 ALA A O 1
ATOM 724 N N . MET A 1 89 ? 5.789 -4.242 6.592 1.00 92.69 89 MET A N 1
ATOM 725 C CA . MET A 1 89 ? 4.670 -5.118 6.949 1.00 92.69 89 MET A CA 1
ATOM 726 C C . MET A 1 89 ? 4.675 -5.515 8.426 1.00 92.69 89 MET A C 1
ATOM 728 O O . MET A 1 89 ? 3.615 -5.525 9.048 1.00 92.69 89 MET A O 1
ATOM 732 N N . TRP A 1 90 ? 5.839 -5.802 9.020 1.00 93.62 90 TRP A N 1
ATOM 733 C CA . TRP A 1 90 ? 5.930 -6.052 10.464 1.00 93.62 90 TRP A CA 1
ATOM 734 C C . TRP A 1 90 ? 5.470 -4.854 11.284 1.00 93.62 90 TRP A C 1
ATOM 736 O O . TRP A 1 90 ? 4.713 -5.031 12.240 1.00 93.62 90 TRP A O 1
ATOM 746 N N . PHE A 1 91 ? 5.892 -3.647 10.903 1.00 96.12 91 PHE A N 1
ATOM 747 C CA . PHE A 1 91 ? 5.451 -2.424 11.562 1.00 96.12 91 PHE A CA 1
ATOM 748 C C . PHE A 1 91 ? 3.930 -2.256 11.451 1.00 96.12 91 PHE A C 1
ATOM 750 O O . PHE A 1 91 ? 3.263 -2.150 12.476 1.00 96.12 91 PHE A O 1
ATOM 757 N N . VAL A 1 92 ? 3.368 -2.342 10.239 1.00 95.12 92 VAL A N 1
ATOM 758 C CA . VAL A 1 92 ? 1.921 -2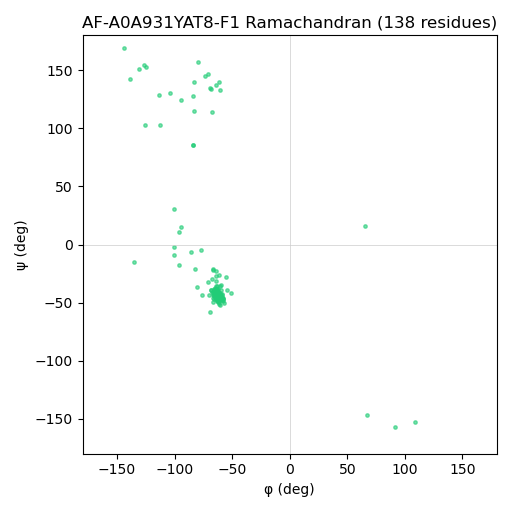.200 9.998 1.00 95.12 92 VAL A CA 1
ATOM 759 C C . VAL A 1 92 ? 1.110 -3.233 10.785 1.00 95.12 92 VAL A C 1
ATOM 761 O O . VAL A 1 92 ? 0.168 -2.860 11.482 1.00 95.12 92 VAL A O 1
ATOM 764 N N . ILE A 1 93 ? 1.483 -4.517 10.736 1.00 94.75 93 ILE A N 1
ATOM 765 C CA . ILE A 1 93 ? 0.788 -5.586 11.476 1.00 94.75 93 ILE A CA 1
ATOM 766 C C . ILE A 1 93 ? 0.839 -5.318 12.982 1.00 94.75 93 ILE A C 1
ATOM 768 O O . ILE A 1 93 ? -0.175 -5.455 13.665 1.00 94.75 93 ILE A O 1
ATOM 772 N N . THR A 1 94 ? 1.995 -4.900 13.499 1.00 95.12 94 THR A N 1
ATOM 773 C CA . THR A 1 94 ? 2.174 -4.592 14.923 1.00 95.12 94 THR A CA 1
ATOM 774 C C . THR A 1 94 ? 1.303 -3.408 15.342 1.00 95.12 94 THR A C 1
ATOM 776 O O . THR A 1 94 ? 0.603 -3.484 16.349 1.00 95.12 94 THR A O 1
ATOM 779 N N . THR A 1 95 ? 1.273 -2.334 14.549 1.00 96.69 95 THR A N 1
ATOM 780 C CA . THR A 1 95 ? 0.419 -1.166 14.799 1.00 96.69 95 THR A CA 1
ATOM 781 C C . THR A 1 95 ? -1.065 -1.529 14.773 1.00 96.69 95 THR A C 1
ATOM 783 O O . THR A 1 95 ? -1.806 -1.116 15.664 1.00 96.69 95 THR A O 1
ATOM 786 N N . LEU A 1 96 ? -1.510 -2.326 13.798 1.00 96.06 96 LEU A N 1
ATOM 787 C CA . LEU A 1 96 ? -2.900 -2.782 13.713 1.00 96.06 96 LEU A CA 1
ATOM 788 C C . LEU A 1 96 ? -3.279 -3.682 14.896 1.00 96.06 96 LEU A C 1
ATOM 790 O O . LEU A 1 96 ? -4.348 -3.507 15.476 1.00 96.06 96 LEU A O 1
ATOM 794 N N . ALA A 1 97 ? -2.392 -4.594 15.300 1.00 94.31 97 ALA A N 1
ATOM 795 C CA . ALA A 1 97 ? -2.602 -5.447 16.465 1.00 94.31 97 ALA A CA 1
ATOM 796 C C . ALA A 1 97 ? -2.690 -4.630 17.765 1.00 94.31 97 ALA A C 1
ATOM 798 O O . ALA A 1 97 ? -3.595 -4.855 18.568 1.00 94.31 97 ALA A O 1
ATOM 799 N N . PHE A 1 98 ? -1.811 -3.638 17.955 1.00 96.62 98 PHE A N 1
ATOM 800 C CA . PHE A 1 98 ? -1.894 -2.727 19.100 1.00 96.62 98 PHE A CA 1
ATOM 801 C C . PHE A 1 98 ? -3.160 -1.870 19.076 1.00 96.62 98 PHE A C 1
ATOM 803 O O . PHE A 1 98 ? -3.776 -1.680 20.121 1.00 96.62 98 PHE A O 1
ATOM 810 N N . SER A 1 99 ? -3.583 -1.390 17.904 1.00 94.50 99 SER A N 1
ATOM 811 C CA . SER A 1 99 ? -4.840 -0.648 17.753 1.00 94.50 99 SER A CA 1
ATOM 812 C C . SER A 1 99 ? -6.044 -1.502 18.154 1.00 94.50 99 SER A C 1
ATOM 814 O O . SER A 1 99 ? -6.890 -1.054 18.927 1.00 94.50 99 SER A O 1
ATOM 816 N N . LEU A 1 100 ? -6.085 -2.759 17.705 1.00 94.31 100 LEU A N 1
ATOM 817 C CA . LEU A 1 100 ? -7.126 -3.713 18.079 1.00 94.31 100 LEU A CA 1
ATOM 818 C C . LEU A 1 100 ? -7.130 -3.988 19.590 1.00 94.31 100 LEU A C 1
ATOM 820 O O . LEU A 1 100 ? -8.184 -3.941 20.222 1.00 94.31 100 LEU A O 1
ATOM 824 N N . ALA A 1 101 ? -5.955 -4.227 20.181 1.00 93.00 101 ALA A N 1
ATOM 825 C CA . ALA A 1 101 ? -5.812 -4.446 21.619 1.00 93.00 101 ALA A CA 1
ATOM 826 C C . ALA A 1 101 ? -6.267 -3.223 22.432 1.00 93.00 101 ALA A C 1
ATOM 828 O O . ALA A 1 101 ? -6.973 -3.368 23.430 1.00 93.00 101 ALA A O 1
ATOM 829 N N . TYR A 1 102 ? -5.914 -2.016 21.981 1.00 93.94 102 TYR A N 1
ATOM 830 C CA . TYR A 1 102 ? -6.348 -0.767 22.599 1.00 93.94 102 TYR A CA 1
ATOM 831 C C . TYR A 1 102 ? -7.866 -0.582 22.512 1.00 93.94 102 TYR A C 1
ATOM 833 O O . TYR A 1 102 ? -8.492 -0.277 23.524 1.00 93.94 102 TYR A O 1
ATOM 841 N N . GLN A 1 103 ? -8.471 -0.801 21.340 1.00 93.44 103 GLN A N 1
ATOM 842 C CA . GLN A 1 103 ? -9.925 -0.702 21.160 1.00 93.44 103 GLN A CA 1
ATOM 843 C C . GLN A 1 103 ? -10.672 -1.695 22.051 1.00 93.44 103 GLN A C 1
ATOM 845 O O . GLN A 1 103 ? -11.641 -1.316 22.707 1.00 93.44 103 GLN A O 1
ATOM 850 N N . ALA A 1 104 ? -10.185 -2.934 22.146 1.00 91.62 104 ALA A N 1
ATOM 851 C CA . ALA A 1 104 ? -10.756 -3.938 23.035 1.00 91.62 104 ALA A CA 1
ATOM 852 C C . ALA A 1 104 ? -10.660 -3.512 24.512 1.00 91.62 104 ALA A C 1
ATOM 854 O O . ALA A 1 104 ? -11.664 -3.522 25.222 1.00 91.62 104 ALA A O 1
ATOM 855 N N . ALA A 1 105 ? -9.482 -3.075 24.973 1.00 92.62 105 ALA A N 1
ATOM 856 C CA . ALA A 1 105 ? -9.280 -2.643 26.356 1.00 92.62 105 ALA A CA 1
ATOM 857 C C . ALA A 1 105 ? -10.110 -1.395 26.710 1.00 92.62 105 ALA A C 1
ATOM 859 O O . ALA A 1 105 ? -10.772 -1.351 27.747 1.00 92.62 105 ALA A O 1
ATOM 860 N N . ALA A 1 106 ? -10.116 -0.389 25.834 1.00 92.31 106 ALA A N 1
ATOM 861 C CA . ALA A 1 106 ? -10.906 0.823 26.013 1.00 92.31 106 ALA A CA 1
ATOM 862 C C . ALA A 1 106 ? -12.414 0.530 25.997 1.00 92.31 106 ALA A C 1
ATOM 864 O O . ALA A 1 106 ? -13.162 1.162 26.745 1.00 92.31 106 ALA A O 1
ATOM 865 N N . GLY A 1 107 ? -12.854 -0.431 25.179 1.00 92.19 107 GLY A N 1
ATOM 866 C CA . GLY A 1 107 ? -14.247 -0.859 25.111 1.00 92.19 107 GLY A CA 1
ATOM 867 C C . GLY A 1 107 ? -14.742 -1.476 26.416 1.00 92.19 107 GLY A C 1
ATOM 868 O O . GLY A 1 107 ? -15.822 -1.114 26.882 1.00 92.19 107 GLY A O 1
ATOM 869 N N . VAL A 1 108 ? -13.910 -2.298 27.070 1.00 90.56 108 VAL A N 1
ATOM 870 C CA . VAL A 1 108 ? -14.206 -2.861 28.401 1.00 90.56 108 VAL A CA 1
ATOM 871 C C . VAL A 1 108 ? -14.403 -1.755 29.437 1.00 90.56 108 VAL A C 1
ATOM 873 O O . VAL A 1 108 ? -15.390 -1.769 30.167 1.00 90.56 108 VAL A O 1
ATOM 876 N N . VAL A 1 109 ? -13.503 -0.767 29.480 1.00 92.31 109 VAL A N 1
ATOM 877 C CA . VAL A 1 109 ? -13.581 0.344 30.449 1.00 92.31 109 VAL A CA 1
ATOM 878 C C . VAL A 1 109 ? -14.809 1.224 30.207 1.00 92.31 109 VAL A C 1
ATOM 880 O O . VAL A 1 109 ? -15.441 1.681 31.156 1.00 92.31 109 VAL A O 1
ATOM 883 N N . LYS A 1 110 ? -15.155 1.475 28.941 1.00 92.06 110 LYS A N 1
ATOM 884 C CA . LYS A 1 110 ? -16.274 2.352 28.563 1.00 92.06 110 LYS A CA 1
ATOM 885 C C . LYS A 1 110 ? -17.627 1.636 28.514 1.00 92.06 110 LYS A C 1
ATOM 887 O O . LYS A 1 110 ? -18.636 2.299 28.296 1.00 92.06 110 LYS A O 1
ATOM 892 N N . GLY A 1 111 ? -17.661 0.310 28.669 1.00 87.38 111 GLY A N 1
ATOM 893 C CA . GLY A 1 111 ? -18.872 -0.502 28.502 1.00 87.38 111 GLY A CA 1
ATOM 894 C C . GLY A 1 111 ? -19.416 -0.520 27.068 1.00 87.38 111 GLY A C 1
ATOM 895 O O . GLY A 1 111 ? -20.565 -0.898 26.851 1.00 87.38 111 GLY A O 1
ATOM 896 N N . VAL A 1 112 ? -18.612 -0.101 26.085 1.00 84.56 112 VAL A N 1
ATOM 897 C CA . VAL A 1 112 ? -18.990 -0.023 24.669 1.00 84.56 112 VAL A CA 1
ATOM 898 C C . VAL A 1 112 ? -17.971 -0.813 23.860 1.00 84.56 112 VAL A C 1
ATOM 900 O O . VAL A 1 112 ? -16.868 -0.343 23.593 1.00 84.56 112 VAL A O 1
ATOM 903 N N . ASN A 1 113 ? -18.348 -2.020 23.447 1.00 77.25 113 ASN A N 1
ATOM 904 C CA . ASN A 1 113 ? -17.500 -2.878 22.624 1.00 77.25 113 ASN A CA 1
ATOM 905 C C . ASN A 1 113 ? -17.642 -2.497 21.149 1.00 77.25 113 ASN A C 1
ATOM 907 O O . ASN A 1 113 ? -18.441 -3.079 20.419 1.00 77.25 113 ASN A O 1
ATOM 911 N N . GLN A 1 114 ? -16.867 -1.507 20.715 1.00 83.06 114 GLN A N 1
ATOM 912 C CA . GLN A 1 114 ? -16.723 -1.165 19.303 1.00 83.06 114 GLN A CA 1
ATOM 913 C C . GLN A 1 114 ? -15.296 -1.476 18.863 1.00 83.06 114 GLN A C 1
ATOM 915 O O . GLN A 1 114 ? -14.358 -0.752 19.184 1.00 83.06 114 GLN A O 1
ATOM 920 N N . VAL A 1 115 ? -15.154 -2.591 18.152 1.00 86.62 115 VAL A N 1
ATOM 921 C CA . VAL A 1 115 ? -13.934 -2.964 17.4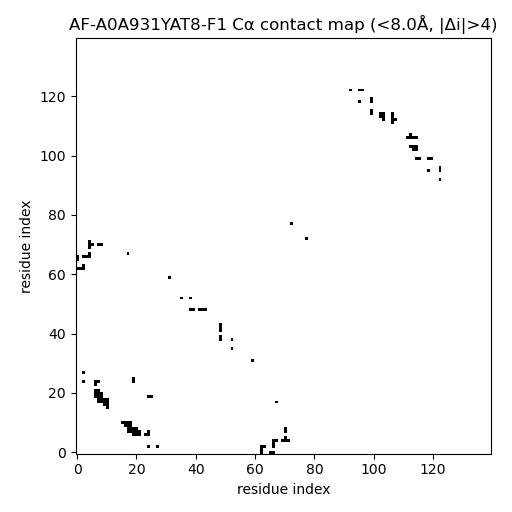38 1.00 86.62 115 VAL A CA 1
ATOM 922 C C . VAL A 1 115 ? -14.173 -2.699 15.963 1.00 86.62 115 VAL A C 1
ATOM 924 O O . VAL A 1 115 ? -15.179 -3.154 15.419 1.00 86.62 115 VAL A O 1
ATOM 927 N N . ASP A 1 116 ? -13.250 -1.995 15.317 1.00 89.88 116 ASP A N 1
ATOM 928 C CA . ASP A 1 116 ? -13.328 -1.758 13.880 1.00 89.88 116 ASP A CA 1
ATOM 929 C C . ASP A 1 116 ? -13.141 -3.078 13.092 1.00 89.88 116 ASP A C 1
ATOM 931 O O . ASP A 1 116 ? -12.050 -3.667 13.112 1.00 89.88 116 ASP A O 1
ATOM 935 N N . PRO A 1 117 ? -14.173 -3.561 12.368 1.00 90.88 117 PRO A N 1
ATOM 936 C CA . PRO A 1 117 ? -14.072 -4.787 11.582 1.00 90.88 117 PRO A CA 1
ATOM 937 C C . PRO A 1 117 ? -13.057 -4.679 10.435 1.00 90.88 117 PRO A C 1
ATOM 939 O O . PRO A 1 117 ? -12.526 -5.701 10.001 1.00 90.88 117 PRO A O 1
ATOM 942 N N . ILE A 1 118 ? -12.734 -3.471 9.961 1.00 93.62 118 ILE A N 1
ATOM 943 C CA . ILE A 1 118 ? -11.749 -3.258 8.894 1.00 93.62 118 ILE A CA 1
ATOM 944 C C . ILE A 1 118 ? -10.351 -3.663 9.372 1.00 93.62 118 ILE A C 1
ATOM 946 O O . ILE A 1 118 ? -9.601 -4.288 8.621 1.00 93.62 118 ILE A O 1
ATOM 950 N N . ILE A 1 119 ? -10.012 -3.391 10.635 1.00 93.12 119 ILE A N 1
ATOM 951 C CA . ILE A 1 119 ? -8.722 -3.787 11.221 1.00 93.12 119 ILE A CA 1
ATOM 952 C C . ILE A 1 119 ? -8.611 -5.311 11.301 1.00 93.12 119 ILE A C 1
ATOM 954 O O . ILE A 1 119 ? -7.561 -5.872 10.984 1.00 93.12 119 ILE A O 1
ATOM 958 N N . LEU A 1 120 ? -9.699 -5.992 11.671 1.00 92.06 120 LEU A N 1
ATOM 959 C CA . LEU A 1 120 ? -9.741 -7.455 11.690 1.00 92.06 120 LEU A CA 1
ATOM 960 C C . LEU A 1 120 ? -9.546 -8.032 10.286 1.00 92.06 120 LEU A C 1
ATOM 962 O O . LEU A 1 120 ? -8.709 -8.915 10.102 1.00 92.06 120 LEU A O 1
ATOM 966 N N . ILE A 1 121 ? -10.266 -7.502 9.293 1.00 94.06 121 ILE A N 1
ATOM 967 C CA . ILE A 1 121 ? -10.121 -7.912 7.892 1.00 94.06 121 ILE A CA 1
ATOM 968 C C . ILE A 1 121 ? -8.682 -7.691 7.414 1.00 94.06 121 ILE A C 1
ATOM 970 O O . ILE A 1 121 ? -8.121 -8.575 6.773 1.00 94.06 121 ILE A O 1
ATOM 974 N N . ALA A 1 122 ? -8.056 -6.564 7.758 1.00 94.00 122 ALA A N 1
ATOM 975 C CA . ALA A 1 122 ? -6.672 -6.283 7.386 1.00 94.00 122 ALA A CA 1
ATOM 976 C C . ALA A 1 122 ? -5.687 -7.296 7.998 1.00 94.00 122 ALA A C 1
ATOM 978 O O . ALA A 1 122 ? -4.826 -7.819 7.290 1.00 94.00 122 ALA A O 1
ATOM 979 N N . LEU A 1 123 ? -5.830 -7.623 9.288 1.00 94.75 123 LEU A N 1
ATOM 980 C CA . LEU A 1 123 ? -4.958 -8.581 9.978 1.00 94.75 123 LEU A CA 1
ATOM 981 C C . LEU A 1 123 ? -5.124 -10.011 9.442 1.00 94.75 123 LEU A C 1
ATOM 983 O O . LEU A 1 123 ? -4.135 -10.660 9.093 1.00 94.75 123 LEU A O 1
ATOM 987 N N . PHE A 1 124 ? -6.364 -10.496 9.336 1.00 95.00 124 PHE A N 1
ATOM 988 C CA . PHE A 1 124 ? -6.637 -11.836 8.810 1.00 95.00 124 PHE A CA 1
ATOM 989 C C . PHE A 1 124 ? -6.321 -11.942 7.319 1.00 95.00 124 PHE A C 1
ATOM 991 O O . PHE A 1 124 ? -5.753 -12.942 6.886 1.00 95.00 124 PHE A O 1
ATOM 998 N N . GLY A 1 125 ? -6.623 -10.901 6.543 1.00 94.69 125 GLY A N 1
ATOM 999 C CA . GLY A 1 125 ? -6.289 -10.816 5.126 1.00 94.69 125 GLY A CA 1
ATOM 1000 C C . GLY A 1 125 ? -4.781 -10.872 4.892 1.00 94.69 125 GLY A C 1
ATOM 1001 O O . GLY A 1 125 ? -4.324 -11.671 4.078 1.00 94.69 125 GLY A O 1
ATOM 1002 N N . ALA A 1 126 ? -3.990 -10.110 5.655 1.00 93.12 126 ALA A N 1
ATOM 1003 C CA . ALA A 1 126 ? -2.530 -10.155 5.569 1.00 93.12 126 ALA A CA 1
ATOM 1004 C C . ALA A 1 126 ? -1.973 -11.550 5.907 1.00 93.12 126 ALA A C 1
ATOM 1006 O O . ALA A 1 126 ? -1.088 -12.052 5.209 1.00 93.12 126 ALA A O 1
ATOM 1007 N N . LEU A 1 127 ? -2.512 -12.205 6.943 1.00 93.62 127 LEU A N 1
ATOM 1008 C CA . LEU A 1 127 ? -2.133 -13.570 7.313 1.00 93.62 127 LEU A CA 1
ATOM 1009 C C . LEU A 1 127 ? -2.481 -14.575 6.209 1.00 93.62 127 LEU A C 1
ATOM 1011 O O . LEU A 1 127 ? -1.641 -15.399 5.848 1.00 93.62 127 LEU A O 1
ATOM 1015 N N . PHE A 1 128 ? -3.688 -14.481 5.649 1.00 95.69 128 PHE A N 1
ATOM 1016 C CA . PHE A 1 128 ? -4.154 -15.345 4.568 1.00 95.69 128 PHE A CA 1
ATOM 1017 C C . PHE A 1 128 ? -3.289 -15.195 3.312 1.00 95.69 128 PHE A C 1
ATOM 1019 O O . PHE A 1 128 ? -2.764 -16.186 2.807 1.00 95.69 128 PHE A O 1
ATOM 1026 N N . VAL A 1 129 ? -3.064 -13.961 2.850 1.00 94.19 129 VAL A N 1
ATOM 1027 C CA . VAL A 1 129 ? -2.225 -13.674 1.674 1.00 94.19 129 VAL A CA 1
ATOM 1028 C C . VAL A 1 129 ? -0.806 -14.201 1.877 1.00 94.19 129 VAL A C 1
ATOM 1030 O O . VAL A 1 129 ? -0.256 -14.841 0.979 1.00 94.19 129 VAL A O 1
ATOM 1033 N N . LYS A 1 130 ? -0.217 -14.004 3.063 1.00 92.94 130 LYS A N 1
ATOM 1034 C CA . LYS A 1 130 ? 1.102 -14.557 3.397 1.00 92.94 130 LYS A CA 1
ATOM 1035 C C . LYS A 1 130 ? 1.112 -16.086 3.347 1.00 92.94 130 LYS A C 1
ATOM 1037 O O . LYS A 1 130 ? 2.044 -16.661 2.790 1.00 92.94 130 LYS A O 1
ATOM 1042 N N . ALA A 1 131 ? 0.103 -16.743 3.917 1.00 92.69 131 ALA A N 1
ATOM 1043 C CA . ALA A 1 131 ? 0.007 -18.200 3.932 1.00 92.69 131 ALA A CA 1
ATOM 1044 C C . ALA A 1 131 ? -0.103 -18.778 2.513 1.00 92.69 131 ALA A C 1
ATOM 1046 O O . ALA A 1 131 ? 0.674 -19.662 2.157 1.00 92.69 131 ALA A O 1
ATOM 1047 N N . VAL A 1 132 ? -1.002 -18.229 1.689 1.00 94.31 132 VAL A N 1
ATOM 1048 C CA . VAL A 1 132 ? -1.192 -18.643 0.290 1.00 94.31 132 VAL A CA 1
ATOM 1049 C C . VAL A 1 132 ? 0.073 -18.408 -0.533 1.00 94.31 132 VAL A C 1
ATOM 1051 O O . VAL A 1 132 ? 0.498 -19.290 -1.276 1.00 94.31 132 VAL A O 1
ATOM 1054 N N . THR A 1 133 ? 0.715 -17.249 -0.371 1.00 91.38 133 THR A N 1
ATOM 1055 C CA . THR A 1 133 ? 1.942 -16.916 -1.109 1.00 91.38 133 THR A CA 1
ATOM 1056 C C . THR A 1 133 ? 3.091 -17.847 -0.725 1.00 91.38 133 THR A C 1
ATOM 1058 O O . THR A 1 133 ? 3.774 -18.365 -1.603 1.00 91.38 133 THR A O 1
ATOM 1061 N N . ASN A 1 134 ? 3.280 -18.124 0.570 1.00 91.81 134 ASN A N 1
ATOM 1062 C CA . ASN A 1 134 ? 4.288 -19.080 1.033 1.00 91.81 134 ASN A CA 1
ATOM 1063 C C . ASN A 1 134 ? 4.021 -20.496 0.521 1.00 91.81 134 ASN A C 1
ATOM 1065 O O . ASN A 1 134 ? 4.964 -21.182 0.148 1.00 91.81 134 ASN A O 1
ATOM 1069 N N . PHE A 1 135 ? 2.761 -20.934 0.503 1.00 93.75 135 PHE A N 1
ATOM 1070 C CA . PHE A 1 135 ? 2.392 -22.237 -0.045 1.00 93.75 135 PHE A CA 1
ATOM 1071 C C . PHE A 1 135 ? 2.741 -22.327 -1.537 1.00 93.75 135 PHE A C 1
ATOM 1073 O O . PHE A 1 135 ? 3.440 -23.242 -1.947 1.00 93.75 135 PHE A O 1
ATOM 1080 N N . TYR A 1 136 ? 2.351 -21.324 -2.326 1.00 92.06 136 TYR A N 1
ATOM 1081 C CA . TYR A 1 136 ? 2.633 -21.278 -3.762 1.00 92.06 136 TYR A CA 1
ATOM 1082 C C . TYR A 1 136 ? 4.129 -21.200 -4.103 1.00 92.06 136 TYR A C 1
ATOM 1084 O O . TYR A 1 136 ? 4.562 -21.786 -5.092 1.00 92.06 136 TYR A O 1
ATOM 1092 N N . LEU A 1 137 ? 4.915 -20.455 -3.321 1.00 91.62 137 LEU A N 1
ATOM 1093 C CA . LEU A 1 137 ? 6.348 -20.280 -3.572 1.00 91.62 137 LEU A CA 1
ATOM 1094 C C . LEU A 1 137 ? 7.206 -21.428 -3.037 1.00 91.62 137 LEU A C 1
ATOM 1096 O O . LEU A 1 137 ? 8.325 -21.585 -3.499 1.00 91.62 137 LEU A O 1
ATOM 1100 N N . ARG A 1 138 ? 6.722 -22.212 -2.068 1.00 88.31 138 ARG A N 1
ATOM 1101 C CA . ARG A 1 138 ? 7.484 -23.337 -1.504 1.00 88.31 138 ARG A CA 1
ATOM 1102 C C . ARG A 1 138 ? 7.683 -24.477 -2.504 1.00 88.31 138 ARG A C 1
ATOM 1104 O O . ARG A 1 138 ? 8.686 -25.177 -2.412 1.00 88.31 138 ARG A O 1
ATOM 1111 N N . ASP A 1 139 ? 6.739 -24.640 -3.424 1.00 74.56 139 ASP A N 1
ATOM 1112 C CA . ASP A 1 139 ? 6.734 -25.707 -4.428 1.00 74.56 139 ASP A CA 1
ATOM 1113 C C . ASP A 1 139 ? 7.318 -25.257 -5.786 1.00 74.56 139 ASP A C 1
ATOM 1115 O O . ASP A 1 139 ? 7.184 -25.964 -6.786 1.00 74.56 139 ASP A O 1
ATOM 1119 N N . LYS A 1 140 ? 7.950 -24.077 -5.834 1.00 68.19 140 LYS A N 1
ATOM 1120 C CA . LYS A 1 140 ? 8.666 -23.537 -6.998 1.00 68.19 140 LYS A CA 1
ATOM 1121 C C . LYS A 1 140 ? 10.164 -23.479 -6.750 1.00 68.19 140 LYS A C 1
ATOM 1123 O O . LYS A 1 140 ? 10.896 -23.730 -7.731 1.00 68.19 140 LYS A O 1
#

Sequence (140 aa):
MIGNPVWFSPRKYSGWGMTPNCWQGWLYIAFIALPIAILGQFTLPGNWSTYLMFAWSSIFVIDFIDIFSKMKRDERDIAHEALAERNAMWFVITTLAFSLAYQAAAGVVKGVNQVDPIILIALFGALFVKAVTNFYLRDK

Mean predicted aligned error: 6.44 Å

Secondary structure (DSSP, 8-state):
--S-GGGEEE-SSSSSSEEE-SHHHHHHHHHHHHHHHHHTT---STTHHHHHHHHHHHHHHHHHHHHHHHS---HHHHHHHHHHHHHHHHHHHHHHHHHHHHHHHHHHHHT-----HHHHHHHHHHHHHHHHHHHHHHT-

Radius of gyration: 19.25 Å; Cα contacts (8 Å, |Δi|>4): 70; chains: 1; bounding box: 47×45×51 Å